Protein AF-A0A451CD93-F1 (afdb_monomer_lite)

Structure (mmCIF, N/CA/C/O backbone):
data_AF-A0A451CD93-F1
#
_entry.id   AF-A0A451CD93-F1
#
loop_
_atom_site.group_PDB
_atom_site.id
_atom_site.type_symbol
_atom_site.label_atom_id
_atom_site.label_alt_id
_atom_site.label_comp_id
_atom_site.label_asym_id
_atom_site.label_entity_id
_atom_site.label_seq_id
_atom_site.pdbx_PDB_ins_code
_atom_site.Cartn_x
_atom_site.Cartn_y
_atom_site.Cartn_z
_atom_site.occupancy
_atom_site.B_iso_or_equiv
_atom_site.auth_seq_id
_atom_site.auth_comp_id
_atom_site.auth_asym_id
_atom_site.auth_atom_id
_atom_site.pdbx_PDB_model_num
ATOM 1 N N . MET A 1 1 ? 19.471 -10.943 -19.283 1.00 76.69 1 MET A N 1
ATOM 2 C CA . MET A 1 1 ? 18.693 -9.759 -18.851 1.00 76.69 1 MET A CA 1
ATOM 3 C C . MET A 1 1 ? 17.287 -9.744 -19.438 1.00 76.69 1 MET A C 1
ATOM 5 O O . MET A 1 1 ? 16.417 -9.116 -18.849 1.00 76.69 1 MET A O 1
ATOM 9 N N . ASP A 1 2 ? 17.032 -10.486 -20.517 1.00 77.56 2 ASP A N 1
ATOM 10 C CA . ASP A 1 2 ? 15.745 -10.490 -21.231 1.00 77.56 2 ASP A CA 1
ATOM 11 C C . ASP A 1 2 ? 14.566 -10.935 -20.361 1.00 77.56 2 ASP A C 1
ATOM 13 O O . ASP A 1 2 ? 13.526 -10.287 -20.365 1.00 77.56 2 ASP A O 1
ATOM 17 N N . PHE A 1 3 ? 14.767 -11.946 -19.506 1.00 80.44 3 PHE A N 1
ATOM 18 C CA . PHE A 1 3 ? 13.768 -12.348 -18.510 1.00 80.44 3 PHE A CA 1
ATOM 19 C C . PHE A 1 3 ? 13.387 -11.193 -17.570 1.00 80.44 3 PHE A C 1
ATOM 21 O O . PHE A 1 3 ? 12.215 -10.936 -17.324 1.00 80.44 3 PHE A O 1
ATOM 28 N N . LEU A 1 4 ? 14.361 -10.444 -17.050 1.00 79.19 4 LEU A N 1
ATOM 29 C CA . LEU A 1 4 ? 14.044 -9.328 -16.159 1.00 79.19 4 LEU A CA 1
ATOM 30 C C . LEU A 1 4 ? 13.269 -8.237 -16.913 1.00 79.19 4 LEU A C 1
ATOM 32 O O . LEU A 1 4 ? 12.307 -7.703 -16.380 1.00 79.19 4 LEU A O 1
ATOM 36 N N . LYS A 1 5 ? 13.635 -7.954 -18.166 1.00 80.12 5 LYS A N 1
ATOM 37 C CA . LYS A 1 5 ? 12.962 -6.967 -19.020 1.00 80.12 5 LYS A CA 1
ATOM 38 C C . LYS A 1 5 ? 11.512 -7.334 -19.339 1.00 80.12 5 LYS A C 1
ATOM 40 O O . LYS A 1 5 ? 10.650 -6.464 -19.303 1.00 80.12 5 LYS A O 1
ATOM 45 N N . GLU A 1 6 ? 11.244 -8.605 -19.615 1.00 83.69 6 GLU A N 1
ATOM 46 C CA . GLU A 1 6 ? 9.910 -9.091 -19.972 1.00 83.69 6 GLU A CA 1
ATOM 47 C C . GLU A 1 6 ? 8.963 -9.161 -18.761 1.00 83.69 6 GLU A C 1
ATOM 49 O O . GLU A 1 6 ? 7.786 -8.819 -18.869 1.00 83.69 6 GLU A O 1
ATOM 54 N N . TYR A 1 7 ? 9.478 -9.542 -17.587 1.00 89.25 7 TYR A N 1
ATOM 55 C CA . TYR A 1 7 ? 8.645 -9.808 -16.410 1.00 89.25 7 TYR A CA 1
ATOM 56 C C . TYR A 1 7 ? 8.605 -8.675 -15.376 1.00 89.25 7 TYR A C 1
ATOM 58 O O . TYR A 1 7 ? 7.716 -8.690 -14.525 1.00 89.25 7 TYR A O 1
ATOM 66 N N . LEU A 1 8 ? 9.514 -7.691 -15.417 1.00 90.69 8 LEU A N 1
ATOM 67 C CA . LEU A 1 8 ? 9.609 -6.652 -14.380 1.00 90.69 8 LEU A CA 1
ATOM 68 C C . LEU A 1 8 ? 8.304 -5.873 -14.200 1.00 90.69 8 LEU A C 1
ATOM 70 O O . LEU A 1 8 ? 7.812 -5.755 -13.079 1.00 90.69 8 LEU A O 1
ATOM 74 N N . ASP A 1 9 ? 7.735 -5.363 -15.292 1.00 89.19 9 ASP A N 1
ATOM 75 C CA . ASP A 1 9 ? 6.499 -4.583 -15.235 1.00 89.19 9 ASP A CA 1
ATOM 76 C C . ASP A 1 9 ? 5.348 -5.421 -14.670 1.00 89.19 9 ASP A C 1
ATOM 78 O O . ASP A 1 9 ? 4.655 -4.996 -13.746 1.00 89.19 9 ASP A O 1
ATOM 82 N N . ILE A 1 10 ? 5.180 -6.641 -15.184 1.00 92.75 10 ILE A N 1
ATOM 83 C CA . ILE A 1 10 ? 4.125 -7.568 -14.759 1.00 92.75 10 ILE A CA 1
ATOM 84 C C . ILE A 1 10 ? 4.273 -7.902 -13.273 1.00 92.75 10 ILE A C 1
ATOM 86 O O . ILE A 1 10 ? 3.283 -7.921 -12.547 1.00 92.75 10 ILE A O 1
ATOM 90 N N . LEU A 1 11 ? 5.499 -8.124 -12.800 1.00 93.75 11 LEU A N 1
ATOM 91 C CA . LEU A 1 11 ? 5.778 -8.445 -11.407 1.00 93.75 11 LEU A CA 1
ATOM 92 C C . LEU A 1 11 ? 5.487 -7.255 -10.488 1.00 93.75 11 LEU A C 1
ATOM 94 O O . LEU A 1 11 ? 4.788 -7.414 -9.490 1.00 93.75 11 LEU A O 1
ATOM 98 N N . VAL A 1 12 ? 5.967 -6.057 -10.832 1.00 95.12 12 VAL A N 1
ATOM 99 C CA . VAL A 1 12 ? 5.748 -4.848 -10.025 1.00 95.12 12 VAL A CA 1
ATOM 100 C C . VAL A 1 12 ? 4.261 -4.506 -9.960 1.00 95.12 12 VAL A C 1
ATOM 102 O O . VAL A 1 12 ? 3.711 -4.360 -8.869 1.00 95.12 12 VAL A O 1
ATOM 105 N N . PHE A 1 13 ? 3.584 -4.419 -11.107 1.00 95.44 13 PHE A N 1
ATOM 106 C CA . PHE A 1 13 ? 2.155 -4.110 -11.146 1.00 95.44 13 PHE A CA 1
ATOM 107 C C . PHE A 1 13 ? 1.294 -5.235 -10.579 1.00 95.44 13 PHE A C 1
ATOM 109 O O . PHE A 1 13 ? 0.278 -4.952 -9.952 1.00 95.44 13 PHE A O 1
ATOM 116 N N . GLY A 1 14 ? 1.699 -6.494 -10.746 1.00 96.50 14 GLY A N 1
ATOM 117 C CA . GLY A 1 14 ? 1.028 -7.645 -10.153 1.00 96.50 14 GLY A CA 1
ATOM 118 C C . GLY A 1 14 ? 1.073 -7.598 -8.628 1.00 96.50 14 GLY A C 1
ATOM 119 O O . GLY A 1 14 ? 0.032 -7.686 -7.980 1.00 96.50 14 GLY A O 1
ATOM 120 N N . ILE A 1 15 ? 2.256 -7.369 -8.049 1.00 96.69 15 ILE A N 1
ATOM 121 C CA . ILE A 1 15 ? 2.422 -7.224 -6.596 1.00 96.69 15 ILE A CA 1
ATOM 122 C C . ILE A 1 15 ? 1.625 -6.020 -6.084 1.00 96.69 15 ILE A C 1
ATOM 124 O O . ILE A 1 15 ? 0.847 -6.162 -5.142 1.00 96.69 15 ILE A O 1
ATOM 128 N N . LEU A 1 16 ? 1.760 -4.851 -6.719 1.00 96.81 16 LEU A N 1
ATOM 129 C CA . LEU A 1 16 ? 1.012 -3.649 -6.333 1.00 96.81 16 LEU A CA 1
ATOM 130 C C . LEU A 1 16 ? -0.505 -3.838 -6.469 1.00 96.81 16 LEU A C 1
ATOM 132 O O . LEU A 1 16 ? -1.259 -3.357 -5.626 1.00 96.81 16 LEU A O 1
ATOM 136 N N . GLY A 1 17 ? -0.955 -4.571 -7.487 1.00 97.31 17 GLY A N 1
ATOM 137 C CA . GLY A 1 17 ? -2.356 -4.924 -7.693 1.00 97.31 17 GLY A CA 1
ATOM 138 C C . GLY A 1 17 ? -2.898 -5.807 -6.572 1.00 97.31 17 GLY A C 1
ATOM 139 O O . GLY A 1 17 ? -3.947 -5.501 -6.006 1.00 97.31 17 GLY A O 1
ATOM 140 N N . VAL A 1 18 ? -2.156 -6.849 -6.183 1.00 97.75 18 VAL A N 1
ATOM 141 C CA . VAL A 1 18 ? -2.513 -7.712 -5.045 1.00 97.75 18 VAL A CA 1
ATOM 142 C C . VAL A 1 18 ? -2.525 -6.917 -3.739 1.00 97.75 18 VAL A C 1
ATOM 144 O O . VAL A 1 18 ? -3.485 -7.015 -2.977 1.00 97.75 18 VAL A O 1
ATOM 147 N N . MET A 1 19 ? -1.512 -6.080 -3.492 1.00 97.19 19 MET A N 1
ATOM 148 C CA . MET A 1 19 ? -1.465 -5.208 -2.312 1.00 97.19 19 MET A CA 1
ATOM 149 C C . MET A 1 19 ? -2.660 -4.251 -2.268 1.00 97.19 19 MET A C 1
ATOM 151 O O . MET A 1 19 ? -3.283 -4.099 -1.222 1.00 97.19 19 MET A O 1
ATOM 155 N N . SER A 1 20 ? -3.014 -3.636 -3.398 1.00 97.25 20 SER A N 1
ATOM 156 C CA . SER A 1 20 ? -4.167 -2.740 -3.505 1.00 97.25 20 SER A CA 1
ATOM 157 C C . SER A 1 20 ? -5.483 -3.471 -3.224 1.00 97.25 20 SER A C 1
ATOM 159 O O . SER A 1 20 ? -6.288 -3.014 -2.414 1.00 97.25 20 SER A O 1
ATOM 161 N N . PHE A 1 21 ? -5.673 -4.651 -3.821 1.00 97.81 21 PHE A N 1
ATOM 162 C CA . PHE A 1 21 ? -6.859 -5.475 -3.602 1.00 97.81 21 PHE A CA 1
ATOM 163 C C . PHE A 1 21 ? -7.010 -5.890 -2.132 1.00 97.81 21 PHE A C 1
ATOM 165 O O . PHE A 1 21 ? -8.070 -5.686 -1.540 1.00 97.81 21 PHE A O 1
ATOM 172 N N . LEU A 1 22 ? -5.940 -6.413 -1.523 1.00 96.94 22 LEU A N 1
ATOM 173 C CA . LEU A 1 22 ? -5.933 -6.801 -0.111 1.00 96.94 22 LEU A CA 1
ATOM 174 C C . LEU A 1 22 ? -6.183 -5.601 0.804 1.00 96.94 22 LEU A C 1
ATOM 176 O O . LEU A 1 22 ? -6.969 -5.701 1.742 1.00 96.94 22 LEU A O 1
ATOM 180 N N . MET A 1 23 ? -5.560 -4.455 0.519 1.00 96.69 23 MET A N 1
ATOM 181 C CA . MET A 1 23 ? -5.775 -3.227 1.281 1.00 96.69 23 MET A CA 1
ATOM 182 C C . MET A 1 23 ? -7.247 -2.819 1.269 1.00 96.69 23 MET A C 1
ATOM 184 O O . MET A 1 23 ? -7.814 -2.604 2.337 1.00 96.69 23 MET A O 1
ATOM 188 N N . ILE A 1 24 ? -7.891 -2.784 0.101 1.00 96.81 24 ILE A N 1
ATOM 189 C CA . ILE A 1 24 ? -9.313 -2.434 -0.004 1.00 96.81 24 ILE A CA 1
ATOM 190 C C . ILE A 1 24 ? -10.176 -3.456 0.744 1.00 96.81 24 ILE A C 1
ATOM 192 O O . ILE A 1 24 ? -11.051 -3.061 1.515 1.00 96.81 24 ILE A O 1
ATOM 196 N N . ALA A 1 25 ? -9.917 -4.754 0.566 1.00 96.94 25 ALA A N 1
ATOM 197 C CA . ALA A 1 25 ? -10.666 -5.815 1.233 1.00 96.94 25 ALA A CA 1
ATOM 198 C C . ALA A 1 25 ? -10.596 -5.691 2.766 1.00 96.94 25 ALA A C 1
ATOM 200 O O . ALA A 1 25 ? -11.635 -5.658 3.428 1.00 96.94 25 ALA A O 1
ATOM 201 N N . TYR A 1 26 ? -9.394 -5.533 3.326 1.00 96.62 26 TYR A N 1
ATOM 202 C CA . TYR A 1 26 ? -9.214 -5.383 4.770 1.00 96.62 26 TYR A CA 1
ATOM 203 C C . TYR A 1 26 ? -9.763 -4.057 5.292 1.00 96.62 26 TYR A C 1
ATOM 205 O O . TYR A 1 26 ? -10.387 -4.031 6.348 1.00 96.62 26 TYR A O 1
ATOM 213 N N . VAL A 1 27 ? -9.605 -2.950 4.562 1.00 96.50 27 VAL A N 1
ATOM 214 C CA . VAL A 1 27 ? -10.210 -1.665 4.950 1.00 96.50 27 VAL A CA 1
ATOM 215 C C . VAL A 1 27 ? -11.733 -1.794 5.035 1.00 96.50 27 VAL A C 1
ATOM 217 O O . VAL A 1 27 ? -12.330 -1.336 6.011 1.00 96.50 27 VAL A O 1
ATOM 220 N N . MET A 1 28 ? -12.361 -2.453 4.059 1.00 95.75 28 MET A N 1
ATOM 221 C CA . MET A 1 28 ? -13.804 -2.693 4.054 1.00 95.75 28 MET A CA 1
ATOM 222 C C . MET A 1 28 ? -14.243 -3.583 5.219 1.00 95.75 28 MET A C 1
ATOM 224 O O . MET A 1 28 ? -15.173 -3.220 5.941 1.00 95.75 28 MET A O 1
ATOM 228 N N . GLU A 1 29 ? -13.549 -4.698 5.455 1.00 95.81 29 GLU A N 1
ATOM 229 C CA . GLU A 1 29 ? -13.795 -5.580 6.601 1.00 95.81 29 GLU A CA 1
ATOM 230 C C . GLU A 1 29 ? -13.735 -4.801 7.925 1.00 95.81 29 GLU A C 1
ATOM 232 O O . GLU A 1 29 ? -14.654 -4.875 8.745 1.00 95.81 29 GLU A O 1
ATOM 237 N N . ARG A 1 30 ? -12.696 -3.974 8.108 1.00 95.06 30 ARG A N 1
ATOM 238 C CA . ARG A 1 30 ? -12.511 -3.169 9.321 1.00 95.06 30 ARG A CA 1
ATOM 239 C C . ARG A 1 30 ? -13.570 -2.097 9.492 1.00 95.06 30 ARG A C 1
ATOM 241 O O . ARG A 1 30 ? -14.039 -1.889 10.611 1.00 95.06 30 ARG A O 1
ATOM 248 N N . MET A 1 31 ? -13.975 -1.428 8.415 1.00 93.62 31 MET A N 1
ATOM 249 C CA . MET A 1 31 ? -15.055 -0.445 8.489 1.00 93.62 31 MET A CA 1
ATOM 250 C C . MET A 1 31 ? -16.372 -1.089 8.930 1.00 93.62 31 MET A C 1
ATOM 252 O O . MET A 1 31 ? -17.043 -0.540 9.803 1.00 93.62 31 MET A O 1
ATOM 256 N N . VAL A 1 32 ? -16.706 -2.271 8.404 1.00 94.00 32 VAL A N 1
ATOM 257 C CA . VAL A 1 32 ? -17.902 -3.017 8.822 1.00 94.00 32 VAL A CA 1
ATOM 258 C C . VAL A 1 32 ? -17.783 -3.478 10.276 1.00 94.00 32 VAL A C 1
ATOM 260 O O . VAL A 1 32 ? -18.725 -3.298 11.047 1.00 94.00 32 VAL A O 1
ATOM 263 N N . PHE A 1 33 ? -16.627 -4.010 10.678 1.00 94.44 33 PHE A N 1
ATOM 264 C CA . PHE A 1 33 ? -16.382 -4.456 12.049 1.00 94.44 33 PHE A CA 1
ATOM 265 C C . PHE A 1 33 ? -16.550 -3.318 13.068 1.00 94.44 33 PHE A C 1
ATOM 267 O O . PHE A 1 33 ? -17.298 -3.463 14.034 1.00 94.44 33 PHE A O 1
ATOM 274 N N . PHE A 1 34 ? -15.947 -2.148 12.828 1.00 92.88 34 PHE A N 1
ATOM 275 C CA . PHE A 1 34 ? -16.075 -0.996 13.730 1.00 92.88 34 PHE A CA 1
ATOM 276 C C . PHE A 1 34 ? -17.505 -0.460 13.845 1.00 92.88 34 PHE A C 1
ATOM 278 O O . PHE A 1 34 ? -17.860 0.101 14.877 1.00 92.88 34 PHE A O 1
ATOM 285 N 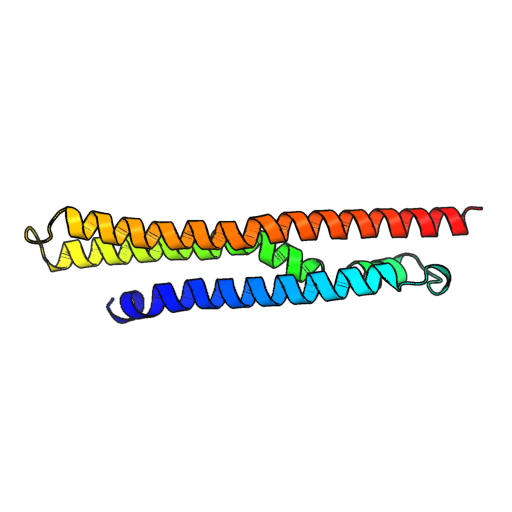N . SER A 1 35 ? -18.336 -0.630 12.816 1.00 91.38 35 SER A N 1
ATOM 286 C CA . SER A 1 35 ? -19.756 -0.265 12.869 1.00 91.38 35 SER A CA 1
ATOM 287 C C . SER A 1 35 ? -20.633 -1.298 13.585 1.00 91.38 35 SER A C 1
ATOM 289 O O . SER A 1 35 ? -21.784 -0.996 13.894 1.00 91.38 35 SER A O 1
ATOM 291 N N . ARG A 1 36 ? -20.129 -2.513 13.826 1.00 91.50 36 ARG A N 1
ATOM 292 C CA . ARG A 1 36 ? -20.882 -3.626 14.431 1.00 91.50 36 ARG A CA 1
ATOM 293 C C . ARG A 1 36 ? -20.391 -4.020 15.823 1.00 91.50 36 ARG A C 1
ATOM 295 O O . ARG A 1 36 ? -21.100 -4.747 16.511 1.00 91.50 36 ARG A O 1
ATOM 302 N N . VAL A 1 37 ? -19.204 -3.571 16.229 1.00 91.81 37 VAL A N 1
ATOM 303 C CA . VAL A 1 37 ? -18.599 -3.940 17.512 1.00 91.81 37 VAL A CA 1
ATOM 304 C C . VAL A 1 37 ? -19.429 -3.415 18.688 1.00 91.81 37 VAL A C 1
ATOM 306 O O . VAL A 1 37 ? -19.774 -2.234 18.746 1.00 91.81 37 VAL A O 1
ATOM 309 N N . ARG A 1 38 ? -19.738 -4.300 19.639 1.00 90.31 38 ARG A N 1
ATOM 310 C CA . ARG A 1 38 ? -20.398 -3.953 20.902 1.00 90.31 38 ARG A CA 1
ATOM 311 C C . ARG A 1 38 ? -19.349 -3.910 22.002 1.00 90.31 38 ARG A C 1
ATOM 313 O O . ARG A 1 38 ? -18.726 -4.919 22.307 1.00 90.31 38 ARG A O 1
ATOM 320 N N . LEU A 1 39 ? -19.122 -2.724 22.561 1.00 88.19 39 LEU A N 1
ATOM 321 C CA . LEU A 1 39 ? -18.077 -2.500 23.567 1.00 88.19 39 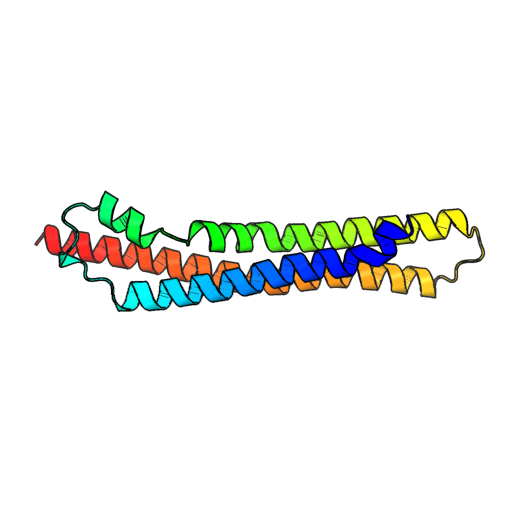LEU A CA 1
ATOM 322 C C . LEU A 1 39 ? -18.374 -3.232 24.886 1.00 88.19 39 LEU A C 1
ATOM 324 O O . LEU A 1 39 ? -17.448 -3.638 25.577 1.00 88.19 39 LEU A O 1
ATOM 328 N N . GLU A 1 40 ? -19.654 -3.435 25.196 1.00 84.19 40 GLU A N 1
ATOM 329 C CA . GLU A 1 40 ? -20.140 -4.097 26.415 1.00 84.19 40 GLU A CA 1
ATOM 330 C C . GLU A 1 40 ? -19.772 -5.587 26.495 1.00 84.19 40 GLU A C 1
ATOM 332 O O . GLU A 1 40 ? -19.721 -6.144 27.586 1.00 84.19 40 GLU A O 1
ATOM 337 N N . GLU A 1 41 ? -19.493 -6.241 25.361 1.00 86.12 41 GLU A N 1
ATOM 338 C CA . GLU A 1 41 ? -19.137 -7.669 25.325 1.00 86.12 41 GLU A CA 1
ATOM 339 C C . GLU A 1 41 ? -17.703 -7.939 25.816 1.00 86.12 41 GLU A C 1
ATOM 341 O O . GLU A 1 41 ? -17.358 -9.078 26.131 1.00 86.12 41 GLU A O 1
ATOM 346 N N . TYR A 1 42 ? -16.859 -6.907 25.897 1.00 88.19 42 TYR A N 1
ATOM 347 C CA . TYR A 1 42 ? -15.451 -7.045 26.261 1.00 88.19 42 TYR A CA 1
ATOM 348 C C . TYR A 1 42 ? -15.236 -6.695 27.734 1.00 88.19 42 TYR A C 1
ATOM 350 O O . TYR A 1 42 ? -15.329 -5.531 28.127 1.00 88.19 42 TYR A O 1
ATOM 358 N N . GLY A 1 43 ? -14.896 -7.705 28.540 1.00 84.44 43 GLY A N 1
ATOM 359 C CA . GLY A 1 43 ? -14.583 -7.535 29.964 1.00 84.44 43 GLY A CA 1
ATOM 360 C C . GLY A 1 43 ? -13.188 -6.964 30.241 1.00 84.44 43 GLY A C 1
ATOM 361 O O . GLY A 1 43 ? -12.963 -6.414 31.313 1.00 84.44 43 GLY A O 1
ATOM 362 N N . ASP A 1 44 ? -12.265 -7.052 29.279 1.00 90.50 44 ASP A N 1
ATOM 363 C CA . ASP A 1 44 ? -10.875 -6.615 29.432 1.00 90.50 44 ASP A CA 1
ATOM 364 C C . ASP A 1 44 ? -10.387 -5.774 28.237 1.00 90.50 44 ASP A C 1
ATOM 366 O O . ASP A 1 44 ? -10.665 -6.080 27.072 1.00 90.50 44 ASP A O 1
ATOM 370 N N . VAL A 1 45 ? -9.598 -4.733 28.521 1.00 89.06 45 VAL A N 1
ATOM 371 C CA . VAL A 1 45 ? -9.111 -3.784 27.509 1.00 89.06 45 VAL A CA 1
ATOM 372 C C . VAL A 1 45 ? -8.130 -4.420 26.527 1.00 89.06 45 VAL A C 1
ATOM 374 O O . VAL A 1 45 ? -8.084 -4.005 25.366 1.00 89.06 45 VAL A O 1
ATOM 377 N N . HIS A 1 46 ? -7.351 -5.422 26.952 1.00 90.56 46 HIS A N 1
ATOM 378 C CA . HIS A 1 46 ? -6.423 -6.105 26.055 1.00 90.56 46 HIS A CA 1
ATOM 379 C C . HIS A 1 46 ? -7.193 -6.940 25.036 1.00 90.56 46 HIS A C 1
ATOM 381 O O . HIS A 1 46 ? -6.884 -6.865 23.848 1.00 90.56 46 HIS A O 1
ATOM 387 N N . THR A 1 47 ? -8.242 -7.650 25.462 1.00 90.88 47 THR A N 1
ATOM 388 C CA . THR A 1 47 ? -9.101 -8.416 24.539 1.00 90.88 47 THR A CA 1
ATOM 389 C C . THR A 1 47 ? -9.796 -7.521 23.511 1.00 90.88 47 THR A C 1
ATOM 391 O O . THR A 1 47 ? -9.779 -7.831 22.317 1.00 90.88 47 THR A O 1
ATOM 394 N N . LEU A 1 48 ? -10.319 -6.364 23.945 1.00 91.81 48 LEU A N 1
ATOM 395 C CA . LEU A 1 48 ? -10.890 -5.361 23.048 1.00 91.81 48 LEU A CA 1
ATOM 396 C C . LEU A 1 48 ? -9.841 -4.890 22.040 1.00 91.81 48 LEU A C 1
ATOM 398 O O . LEU A 1 48 ? -10.090 -4.886 20.837 1.00 91.81 48 LEU A O 1
ATOM 402 N N 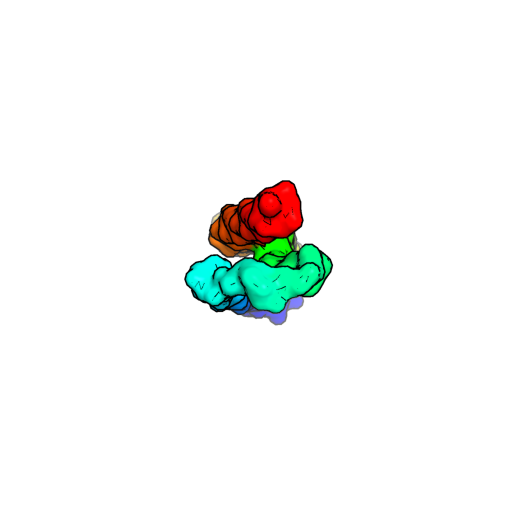. ARG A 1 49 ? -8.650 -4.517 22.515 1.00 91.50 49 ARG A N 1
ATOM 403 C CA . ARG A 1 49 ? -7.605 -3.979 21.646 1.00 91.50 49 ARG A CA 1
ATOM 404 C C . ARG A 1 49 ? -7.123 -4.987 20.610 1.00 91.50 49 ARG A C 1
ATOM 406 O O . ARG A 1 49 ? -6.995 -4.616 19.452 1.00 91.50 49 ARG A O 1
ATOM 413 N N . VAL A 1 50 ? -6.956 -6.256 20.978 1.00 91.69 50 VAL A N 1
ATOM 414 C CA . VAL A 1 50 ? -6.625 -7.325 20.021 1.00 91.69 50 VAL A CA 1
ATOM 415 C C . VAL A 1 50 ? -7.679 -7.412 18.907 1.00 91.69 50 VAL A C 1
ATOM 417 O O . VAL A 1 50 ? -7.331 -7.459 17.728 1.00 91.69 50 VAL A O 1
ATOM 420 N N . ALA A 1 51 ? -8.971 -7.346 19.243 1.00 91.00 51 ALA A N 1
ATOM 421 C CA . ALA A 1 51 ? -10.041 -7.363 18.244 1.00 91.00 51 ALA A CA 1
ATOM 422 C C . ALA A 1 51 ? -10.074 -6.086 17.372 1.00 91.00 51 ALA A C 1
ATOM 424 O O . ALA A 1 51 ? -10.366 -6.133 16.168 1.00 91.00 51 ALA A O 1
ATOM 425 N N . LEU A 1 52 ? -9.758 -4.927 17.961 1.00 91.44 52 LEU A N 1
ATOM 426 C CA . LEU A 1 52 ? -9.698 -3.639 17.268 1.00 91.44 52 LEU A CA 1
ATOM 427 C C . LEU A 1 52 ? -8.444 -3.475 16.378 1.00 91.44 52 LEU A C 1
ATOM 429 O O . LEU A 1 52 ? -8.531 -2.782 15.364 1.00 91.44 52 LEU A O 1
ATOM 433 N N . ASP A 1 53 ? -7.333 -4.134 16.704 1.00 92.19 53 ASP A N 1
ATOM 434 C CA . ASP A 1 53 ? -6.063 -4.056 15.965 1.00 92.19 53 ASP A CA 1
ATOM 435 C C . ASP A 1 53 ? -5.937 -5.131 14.865 1.00 92.19 53 ASP A C 1
ATOM 437 O O . ASP A 1 53 ? -5.074 -5.030 13.989 1.00 92.19 53 ASP A O 1
ATOM 441 N N . ASN A 1 54 ? -6.822 -6.135 14.844 1.00 91.25 54 ASN A N 1
ATOM 442 C CA . ASN A 1 54 ? -6.831 -7.168 13.803 1.00 91.25 54 ASN A CA 1
ATOM 443 C C . ASN A 1 54 ? -6.838 -6.572 12.386 1.00 91.25 54 ASN A C 1
ATOM 445 O O . ASN A 1 54 ? -7.563 -5.621 12.107 1.00 91.25 54 ASN A O 1
ATOM 449 N N . HIS A 1 55 ? -6.032 -7.149 11.490 1.00 91.25 55 HIS A N 1
ATOM 450 C CA . HIS A 1 55 ? -5.813 -6.729 10.095 1.00 91.25 55 HIS A CA 1
ATOM 451 C C . HIS A 1 55 ? -5.265 -5.301 9.879 1.00 91.25 55 HIS A C 1
ATOM 453 O O . HIS A 1 55 ? -4.803 -5.007 8.774 1.00 91.25 55 HIS A O 1
ATOM 459 N N . LEU A 1 56 ? -5.204 -4.432 10.900 1.00 92.75 56 LEU A N 1
ATOM 460 C CA . LEU A 1 56 ? -4.599 -3.098 10.771 1.00 92.75 56 LEU A CA 1
ATOM 461 C C . LEU A 1 56 ? -3.113 -3.205 10.426 1.00 92.75 56 LEU A C 1
ATOM 463 O O . LEU A 1 56 ? -2.633 -2.441 9.592 1.00 92.75 56 LEU A O 1
ATOM 467 N N . THR A 1 57 ? -2.401 -4.184 10.992 1.00 93.75 57 THR A N 1
ATOM 468 C CA . THR A 1 57 ? -0.984 -4.423 10.684 1.00 93.75 57 THR A CA 1
ATOM 469 C C . THR A 1 57 ? -0.758 -4.664 9.195 1.00 93.75 57 THR A C 1
ATOM 471 O O . THR A 1 57 ? 0.181 -4.109 8.642 1.00 93.75 57 THR A O 1
ATOM 474 N N . ILE A 1 58 ? -1.636 -5.415 8.521 1.00 94.56 58 ILE A N 1
ATOM 475 C CA . ILE A 1 58 ? -1.497 -5.699 7.084 1.00 94.56 58 ILE A CA 1
ATOM 476 C C . ILE A 1 58 ? -1.671 -4.417 6.265 1.00 94.56 58 ILE A C 1
ATOM 478 O O . ILE A 1 58 ? -0.863 -4.136 5.381 1.00 94.56 58 ILE A O 1
ATOM 482 N N . ILE A 1 59 ? -2.682 -3.604 6.587 1.00 95.12 59 ILE A N 1
ATOM 483 C CA . ILE A 1 59 ? -2.922 -2.315 5.919 1.00 95.12 59 ILE A CA 1
ATOM 484 C C . ILE A 1 59 ? -1.721 -1.379 6.134 1.00 95.12 59 ILE A C 1
ATOM 486 O O . ILE A 1 59 ? -1.237 -0.770 5.181 1.00 95.12 59 ILE A O 1
ATOM 490 N N . GLY A 1 60 ? -1.194 -1.315 7.361 1.00 96.06 60 GLY A N 1
ATOM 491 C CA . GLY A 1 60 ? -0.001 -0.537 7.699 1.00 96.06 60 GLY A CA 1
ATOM 492 C C . GLY A 1 60 ? 1.256 -1.030 6.976 1.00 96.06 60 GLY A C 1
ATOM 493 O O . GLY A 1 60 ? 2.029 -0.227 6.456 1.00 96.06 60 GLY A O 1
ATOM 494 N N . SER A 1 61 ? 1.441 -2.346 6.859 1.00 96.69 61 SER A N 1
ATOM 495 C CA . SER A 1 61 ? 2.538 -2.934 6.088 1.00 96.69 61 SER A CA 1
ATOM 496 C C . SER A 1 61 ? 2.425 -2.607 4.601 1.00 96.69 61 SER A C 1
ATOM 498 O O . SER A 1 61 ? 3.436 -2.275 3.987 1.00 96.69 61 SER A O 1
ATOM 500 N N . ILE A 1 62 ? 1.225 -2.650 4.018 1.00 97.00 62 ILE A N 1
ATOM 501 C CA . ILE A 1 62 ? 1.004 -2.263 2.617 1.00 97.00 62 ILE A CA 1
ATOM 502 C C . ILE A 1 62 ? 1.324 -0.780 2.414 1.00 97.00 62 ILE A C 1
ATOM 504 O O . ILE A 1 62 ? 2.057 -0.441 1.486 1.00 97.00 62 ILE A O 1
ATOM 508 N N . ALA A 1 63 ? 0.844 0.081 3.313 1.00 96.69 63 ALA A N 1
ATOM 509 C CA . ALA A 1 63 ? 1.117 1.514 3.296 1.00 96.69 63 ALA A CA 1
ATOM 510 C C . ALA A 1 63 ? 2.623 1.824 3.325 1.00 96.69 63 ALA A C 1
ATOM 512 O O . ALA A 1 63 ? 3.096 2.652 2.548 1.00 96.69 63 ALA A O 1
ATOM 513 N N . ALA A 1 64 ? 3.383 1.121 4.170 1.00 97.19 64 ALA A N 1
ATOM 514 C CA . ALA A 1 64 ? 4.823 1.320 4.300 1.00 97.19 64 ALA A CA 1
ATOM 515 C C . ALA A 1 64 ? 5.634 0.728 3.134 1.00 97.19 64 ALA A C 1
ATOM 517 O O . ALA A 1 64 ? 6.640 1.311 2.739 1.00 97.19 64 ALA A O 1
ATOM 518 N N . ASN A 1 65 ? 5.227 -0.421 2.581 1.00 97.62 65 ASN A N 1
ATOM 519 C CA . ASN A 1 65 ? 6.053 -1.170 1.625 1.00 97.62 65 ASN A CA 1
ATOM 520 C C . ASN A 1 65 ? 5.715 -0.918 0.149 1.00 97.62 65 ASN A C 1
ATOM 522 O O . ASN A 1 65 ? 6.591 -1.081 -0.698 1.00 97.62 65 ASN A O 1
ATOM 526 N N . ALA A 1 66 ? 4.494 -0.490 -0.189 1.00 97.12 66 ALA A N 1
ATOM 527 C CA . ALA A 1 66 ? 4.114 -0.209 -1.578 1.00 97.12 66 ALA A CA 1
ATOM 528 C C . ALA A 1 66 ? 5.042 0.800 -2.303 1.00 97.12 66 ALA A C 1
ATOM 530 O O . ALA A 1 66 ? 5.384 0.545 -3.463 1.00 97.12 66 ALA A O 1
ATOM 531 N N . PRO A 1 67 ? 5.540 1.887 -1.666 1.00 97.44 67 PRO A N 1
ATOM 532 C CA . PRO A 1 67 ? 6.503 2.788 -2.304 1.00 97.44 67 PRO A CA 1
ATOM 533 C C . PRO A 1 67 ? 7.818 2.088 -2.649 1.00 97.44 67 PRO A C 1
ATOM 535 O O . PRO A 1 67 ? 8.393 2.337 -3.707 1.00 97.44 67 PRO A O 1
ATOM 538 N N . TYR A 1 68 ? 8.286 1.190 -1.776 1.00 97.50 68 TYR A N 1
ATOM 539 C CA . TYR A 1 68 ? 9.540 0.470 -1.979 1.00 97.50 68 TYR A CA 1
ATOM 540 C C . TYR A 1 68 ? 9.445 -0.528 -3.131 1.00 97.50 68 TYR A C 1
ATOM 542 O O . TYR A 1 68 ? 10.400 -0.654 -3.891 1.00 97.50 68 TYR A O 1
ATOM 550 N N . ILE A 1 69 ? 8.287 -1.164 -3.335 1.00 96.62 69 ILE A N 1
ATOM 551 C CA . ILE A 1 69 ? 8.051 -2.007 -4.518 1.00 96.62 69 ILE A CA 1
ATOM 552 C C . ILE A 1 69 ? 8.148 -1.180 -5.812 1.00 96.62 69 ILE A C 1
ATOM 554 O O . ILE A 1 69 ? 8.817 -1.594 -6.759 1.00 96.62 69 ILE A O 1
ATOM 558 N N . GLY A 1 70 ? 7.551 0.016 -5.844 1.00 95.25 70 GLY A N 1
ATOM 559 C CA . GLY A 1 70 ? 7.658 0.924 -6.994 1.00 95.25 70 GLY A CA 1
ATOM 560 C C . GLY A 1 70 ? 9.086 1.430 -7.242 1.00 95.25 70 GLY A C 1
ATOM 561 O O . GLY A 1 70 ? 9.548 1.463 -8.388 1.00 95.25 70 GLY A O 1
ATOM 562 N N . LEU A 1 71 ? 9.813 1.752 -6.166 1.00 96.38 71 LEU A N 1
ATOM 563 C CA . LEU A 1 71 ? 11.221 2.149 -6.222 1.00 96.38 71 LEU A CA 1
ATOM 564 C C . LEU A 1 71 ? 12.097 1.023 -6.783 1.00 96.38 71 LEU A C 1
ATOM 566 O O . LEU A 1 71 ? 12.901 1.272 -7.678 1.00 96.38 71 LEU A O 1
ATOM 570 N N . LEU A 1 72 ? 11.913 -0.216 -6.312 1.00 95.12 72 LEU A N 1
ATOM 571 C CA . LEU A 1 72 ? 12.614 -1.386 -6.848 1.00 95.12 72 LEU A CA 1
ATOM 572 C C . LEU A 1 72 ? 12.342 -1.564 -8.345 1.00 95.12 72 LEU A C 1
ATOM 574 O O . LEU A 1 72 ? 13.278 -1.797 -9.107 1.00 95.12 72 LEU A O 1
ATOM 578 N N . GLY A 1 73 ? 11.093 -1.372 -8.782 1.00 93.94 73 GLY A N 1
ATOM 579 C CA . GLY A 1 73 ? 10.741 -1.367 -10.203 1.00 93.94 73 GLY A CA 1
ATOM 580 C C . GLY A 1 73 ? 11.538 -0.340 -11.008 1.00 93.94 73 GLY A C 1
ATOM 581 O O . GLY A 1 73 ? 12.056 -0.647 -12.079 1.00 93.94 73 GLY A O 1
ATOM 582 N N . THR A 1 74 ? 11.720 0.860 -10.456 1.00 95.19 74 THR A N 1
ATOM 583 C CA . THR A 1 74 ? 12.526 1.905 -11.104 1.00 95.19 74 THR A CA 1
ATOM 584 C C . THR A 1 74 ? 14.004 1.529 -11.160 1.00 95.19 74 THR A C 1
ATOM 586 O O . THR A 1 74 ? 14.634 1.672 -12.204 1.00 95.19 74 THR A O 1
ATOM 589 N N . VAL A 1 75 ? 14.557 1.002 -10.064 1.00 95.12 75 VAL A N 1
ATOM 590 C CA . VAL A 1 75 ? 15.959 0.566 -10.000 1.00 95.12 75 VAL A CA 1
ATOM 591 C C . VAL A 1 75 ? 16.238 -0.508 -11.052 1.00 95.12 75 VAL A C 1
ATOM 593 O O . VAL A 1 75 ? 17.173 -0.360 -11.837 1.00 95.12 75 VAL A O 1
ATOM 596 N N . PHE A 1 76 ? 15.405 -1.547 -11.136 1.00 93.44 76 PHE A N 1
ATOM 597 C CA . PHE A 1 76 ? 15.574 -2.592 -12.147 1.00 93.44 76 PHE A CA 1
ATOM 598 C C . PHE A 1 76 ? 15.353 -2.077 -13.575 1.00 93.44 76 PHE A C 1
ATOM 600 O O . PHE A 1 76 ? 16.112 -2.451 -14.465 1.00 93.44 76 PHE A O 1
ATOM 607 N N . GLY A 1 77 ? 14.387 -1.182 -13.805 1.00 91.88 77 GLY A N 1
ATOM 608 C CA . GLY A 1 77 ? 14.150 -0.591 -15.127 1.00 91.88 77 GLY A CA 1
ATOM 609 C C . GLY A 1 77 ? 15.337 0.239 -15.629 1.00 91.88 77 GLY A C 1
ATOM 610 O O . GLY A 1 77 ? 15.742 0.130 -16.790 1.00 91.88 77 GLY A O 1
ATOM 611 N N . ILE A 1 78 ? 15.958 1.013 -14.735 1.00 92.94 78 ILE A N 1
ATOM 612 C CA . ILE A 1 78 ? 17.191 1.751 -15.028 1.00 92.94 78 ILE A CA 1
ATOM 613 C C . ILE A 1 78 ? 18.338 0.775 -15.324 1.00 92.94 78 ILE A C 1
ATOM 615 O O . ILE A 1 78 ? 19.040 0.952 -16.318 1.00 92.94 78 ILE A O 1
ATOM 619 N N . LEU A 1 79 ? 18.505 -0.282 -14.519 1.00 91.88 79 LEU A N 1
ATOM 620 C CA . LEU A 1 79 ? 19.543 -1.298 -14.735 1.00 91.88 79 LEU A CA 1
ATOM 621 C C . LEU A 1 79 ? 19.417 -1.993 -16.097 1.00 91.88 79 LEU A C 1
ATOM 623 O O . LEU A 1 79 ? 20.426 -2.184 -16.772 1.00 91.88 79 LEU A O 1
ATOM 627 N N . ILE A 1 80 ? 18.196 -2.332 -16.521 1.00 89.69 80 ILE A N 1
ATOM 628 C CA . ILE A 1 80 ? 17.937 -2.901 -17.852 1.00 89.69 80 ILE A CA 1
ATOM 629 C C . ILE A 1 80 ? 18.326 -1.900 -18.943 1.00 89.69 80 ILE A C 1
ATOM 631 O O . ILE A 1 80 ? 19.040 -2.260 -19.873 1.00 89.69 80 ILE A O 1
ATOM 635 N N . THR A 1 81 ? 17.927 -0.633 -18.802 1.00 88.56 81 THR A N 1
ATOM 636 C CA . THR A 1 81 ? 18.236 0.413 -19.793 1.00 88.56 81 THR A CA 1
ATOM 637 C C . THR A 1 81 ? 19.749 0.600 -19.968 1.00 88.56 81 THR A C 1
ATOM 639 O O . THR A 1 81 ? 20.240 0.695 -21.091 1.00 88.56 81 THR A O 1
ATOM 642 N N . PHE A 1 82 ? 20.512 0.610 -18.869 1.00 88.38 82 PHE A N 1
ATOM 643 C CA . PHE A 1 82 ? 21.975 0.702 -18.927 1.00 88.38 82 PHE A CA 1
ATOM 644 C C . PHE A 1 82 ? 22.638 -0.558 -19.493 1.00 88.38 82 PHE A C 1
ATOM 646 O O . PHE A 1 82 ? 23.663 -0.451 -20.165 1.00 88.38 82 PHE A O 1
ATOM 653 N N . HIS A 1 83 ? 22.076 -1.740 -19.235 1.00 87.50 83 HIS A N 1
ATOM 654 C CA . HIS A 1 83 ? 22.567 -2.984 -19.822 1.00 87.50 83 HIS A CA 1
ATOM 655 C C . HIS A 1 83 ? 22.348 -3.024 -21.341 1.00 87.50 83 HIS A C 1
ATOM 657 O O . HIS A 1 83 ? 23.245 -3.422 -22.078 1.00 87.50 83 HIS A O 1
ATOM 663 N N . ASP A 1 84 ? 21.188 -2.588 -21.827 1.00 85.00 84 ASP A N 1
ATOM 664 C CA . ASP A 1 84 ? 20.913 -2.541 -23.267 1.00 85.00 84 ASP A CA 1
ATOM 665 C C . ASP A 1 84 ? 21.856 -1.549 -23.970 1.00 85.00 84 ASP A C 1
ATOM 667 O O . ASP A 1 84 ? 22.412 -1.845 -25.027 1.00 85.00 84 ASP A O 1
ATOM 671 N N . LEU A 1 85 ? 22.144 -0.414 -23.320 1.00 84.69 85 LEU A N 1
ATOM 672 C CA . LEU A 1 85 ? 23.131 0.554 -23.801 1.00 84.69 85 LEU A CA 1
ATOM 673 C C . LEU A 1 85 ? 24.553 -0.030 -23.890 1.00 84.69 85 LEU A C 1
ATOM 675 O O . LEU A 1 85 ? 25.294 0.308 -24.812 1.00 84.69 85 LEU A O 1
ATOM 679 N N . SER A 1 86 ? 24.958 -0.896 -22.954 1.00 84.69 86 SER A N 1
ATOM 680 C CA . SER A 1 86 ? 26.299 -1.496 -22.982 1.00 84.69 86 SER A CA 1
ATOM 681 C C . SER A 1 86 ? 26.456 -2.575 -24.058 1.00 84.69 86 SER A C 1
ATOM 683 O O . SER A 1 86 ? 27.565 -2.767 -24.554 1.00 84.69 86 SER A O 1
ATOM 685 N N . GLN A 1 87 ? 25.366 -3.247 -24.438 1.00 83.25 87 GLN A N 1
ATOM 686 C CA . GLN A 1 87 ? 25.350 -4.285 -25.475 1.00 83.25 87 GLN A CA 1
ATOM 687 C C . GLN A 1 87 ? 25.338 -3.696 -26.895 1.00 83.25 87 GLN A C 1
ATOM 689 O O . GLN A 1 87 ? 25.999 -4.227 -27.785 1.00 83.25 87 GLN A O 1
ATOM 694 N N . GLU A 1 88 ? 24.609 -2.596 -27.118 1.00 75.19 88 GLU A N 1
ATOM 695 C CA . GLU A 1 88 ? 24.429 -2.003 -28.455 1.00 75.19 88 GLU A CA 1
ATOM 696 C C . GLU A 1 88 ? 25.494 -0.953 -28.837 1.00 75.19 88 GLU A C 1
ATOM 698 O O . GLU A 1 88 ? 25.586 -0.542 -29.997 1.00 75.19 88 GLU A O 1
ATOM 703 N N . GLY A 1 89 ? 26.340 -0.519 -27.897 1.00 68.06 89 GLY A N 1
ATOM 704 C CA . GLY A 1 89 ? 27.392 0.468 -28.161 1.00 68.06 89 GLY A CA 1
ATOM 705 C C . GLY A 1 89 ? 26.841 1.848 -28.561 1.00 68.06 89 GLY A C 1
ATOM 706 O O . GLY A 1 89 ? 25.853 2.323 -28.008 1.00 68.06 89 GLY A O 1
ATOM 707 N N . SER A 1 90 ? 27.479 2.530 -29.522 1.00 61.56 90 SER A N 1
ATOM 708 C CA . SER A 1 90 ? 27.120 3.896 -29.963 1.00 61.56 90 SER A CA 1
ATOM 709 C C . SER A 1 90 ? 25.849 3.995 -30.828 1.00 61.56 90 SER A C 1
ATOM 711 O O . SER A 1 90 ? 25.539 5.080 -31.322 1.00 61.56 90 SER A O 1
ATOM 713 N N . GLY A 1 91 ? 25.128 2.888 -31.042 1.00 63.12 91 GLY A N 1
ATOM 714 C CA . GLY A 1 91 ? 23.969 2.816 -31.940 1.00 63.12 91 GLY A CA 1
ATOM 715 C C . GLY A 1 91 ? 22.615 3.152 -31.306 1.00 63.12 91 GLY A C 1
ATOM 716 O O . GLY A 1 91 ? 21.665 3.449 -32.034 1.00 63.12 91 GLY A O 1
ATOM 717 N N . LEU A 1 92 ? 22.502 3.139 -29.974 1.00 69.75 92 LEU A N 1
ATOM 718 C CA . LEU A 1 92 ? 21.222 3.361 -29.301 1.00 69.75 92 LEU A CA 1
ATOM 719 C C . LEU A 1 92 ? 20.847 4.852 -29.328 1.00 69.75 92 LEU A C 1
ATOM 721 O O . LEU A 1 92 ? 21.545 5.704 -28.774 1.00 69.75 92 LEU A O 1
ATOM 725 N N . SER A 1 93 ? 19.720 5.188 -29.963 1.00 79.88 93 SER A N 1
ATOM 726 C CA . SER A 1 93 ? 19.252 6.577 -30.001 1.00 79.88 93 SER A CA 1
ATOM 727 C C . SER A 1 93 ? 18.895 7.081 -28.596 1.00 79.88 93 SER A C 1
ATOM 729 O O . SER A 1 93 ? 18.280 6.367 -27.799 1.00 79.88 93 SER A O 1
ATOM 731 N N . ALA A 1 94 ? 19.206 8.348 -28.303 1.00 83.44 94 ALA A N 1
ATOM 732 C CA . ALA A 1 94 ? 18.869 8.978 -27.022 1.00 83.44 94 ALA A CA 1
ATOM 733 C C . ALA A 1 94 ? 17.368 8.874 -26.681 1.00 83.44 94 ALA A C 1
ATOM 735 O O . ALA A 1 94 ? 16.998 8.779 -25.512 1.00 83.44 94 ALA A O 1
ATOM 736 N N . SER A 1 95 ? 16.502 8.829 -27.700 1.00 85.31 95 SER A N 1
ATOM 737 C CA . SER A 1 95 ? 15.057 8.652 -27.538 1.00 85.31 95 SER A CA 1
ATOM 738 C C . SER A 1 95 ? 14.687 7.307 -26.901 1.00 85.31 95 SER A C 1
ATOM 740 O O . SER A 1 95 ? 13.812 7.274 -26.037 1.00 85.31 95 SER A O 1
ATOM 742 N N . VAL A 1 96 ? 15.370 6.215 -27.262 1.00 83.69 96 VAL A N 1
ATOM 743 C CA . VAL A 1 96 ? 15.103 4.878 -26.700 1.00 83.69 96 VAL A CA 1
ATOM 744 C C . VAL A 1 96 ? 15.501 4.821 -25.225 1.00 83.69 96 VAL A C 1
ATOM 746 O O . VAL A 1 96 ? 14.753 4.291 -24.405 1.00 83.69 96 VAL A O 1
ATOM 749 N N . ILE A 1 97 ? 16.624 5.449 -24.863 1.00 85.69 97 ILE A N 1
ATOM 750 C CA . ILE A 1 97 ? 17.069 5.567 -23.466 1.00 85.69 97 ILE A CA 1
ATOM 751 C C . ILE A 1 97 ? 16.032 6.336 -22.643 1.00 85.69 97 ILE A C 1
ATOM 753 O O . ILE A 1 97 ? 15.607 5.874 -21.585 1.00 85.69 97 ILE A O 1
ATOM 757 N N . MET A 1 98 ? 15.592 7.497 -23.139 1.00 88.44 98 MET A N 1
ATOM 758 C CA . MET A 1 98 ? 14.577 8.310 -22.461 1.00 88.44 98 MET A CA 1
ATOM 759 C C . MET A 1 98 ? 13.273 7.535 -22.256 1.00 88.44 98 MET A C 1
ATOM 761 O O . MET A 1 98 ? 12.667 7.635 -21.190 1.00 88.44 98 MET A O 1
ATOM 765 N N . LEU A 1 99 ? 12.865 6.729 -23.241 1.00 87.31 99 LEU A N 1
ATOM 766 C CA . LEU A 1 99 ? 11.683 5.882 -23.123 1.00 87.31 99 LEU A CA 1
ATOM 767 C C . LEU A 1 99 ? 11.854 4.801 -22.042 1.00 87.31 99 LEU A C 1
ATOM 769 O O . LEU A 1 99 ? 10.951 4.619 -21.226 1.00 87.31 99 LEU A O 1
ATOM 773 N N . GLY A 1 100 ? 13.008 4.127 -21.983 1.00 85.88 100 GLY A N 1
ATOM 774 C CA . GLY A 1 100 ? 13.311 3.130 -20.946 1.00 85.88 100 GLY A CA 1
ATOM 775 C C . GLY A 1 100 ? 13.277 3.717 -19.531 1.00 85.88 100 GLY A C 1
ATOM 776 O O . GLY A 1 100 ? 12.654 3.157 -18.626 1.00 85.88 100 GLY A O 1
ATOM 777 N N . LEU A 1 101 ? 13.845 4.911 -19.354 1.00 89.50 101 LEU A N 1
ATOM 778 C CA . LEU A 1 101 ? 13.813 5.630 -18.078 1.00 89.50 101 LEU A CA 1
ATOM 779 C C . LEU A 1 101 ? 12.397 6.087 -17.697 1.00 89.50 101 LEU A C 1
ATOM 781 O O . LEU A 1 101 ? 11.999 5.959 -16.539 1.00 89.50 101 LEU A O 1
ATOM 785 N N . ALA A 1 102 ? 11.604 6.572 -18.656 1.00 90.38 102 ALA A N 1
ATOM 786 C CA . ALA A 1 102 ? 10.207 6.929 -18.412 1.00 90.38 102 ALA A CA 1
ATOM 787 C C . ALA A 1 102 ? 9.380 5.711 -17.962 1.00 90.38 102 ALA A C 1
ATOM 789 O O . ALA A 1 102 ? 8.578 5.807 -17.029 1.00 90.38 102 ALA A O 1
ATOM 790 N N . MET A 1 103 ? 9.624 4.545 -18.569 1.00 86.62 103 MET A N 1
ATOM 791 C CA . MET A 1 103 ? 8.999 3.284 -18.168 1.00 86.62 103 MET A CA 1
ATOM 792 C C . MET A 1 103 ? 9.431 2.840 -16.772 1.00 86.62 103 MET A C 1
ATOM 794 O O . MET A 1 103 ? 8.615 2.289 -16.047 1.00 86.62 103 MET A O 1
ATOM 798 N N . ALA A 1 104 ? 10.659 3.127 -16.346 1.00 90.75 104 ALA A N 1
ATOM 799 C CA . ALA A 1 104 ? 11.082 2.879 -14.972 1.00 90.75 104 ALA A CA 1
ATOM 800 C C . ALA A 1 104 ? 10.312 3.775 -13.977 1.00 90.75 104 ALA A C 1
ATOM 802 O O . ALA A 1 104 ? 9.786 3.288 -12.978 1.00 90.75 104 ALA A O 1
ATOM 803 N N . LEU A 1 105 ? 10.156 5.071 -14.277 1.00 94.31 105 LEU A N 1
ATOM 804 C CA . LEU A 1 105 ? 9.478 6.038 -13.397 1.00 94.31 105 LEU A CA 1
ATOM 805 C C . LEU A 1 105 ? 7.995 5.724 -13.156 1.00 94.31 105 LEU A C 1
ATOM 807 O O . LEU A 1 105 ? 7.474 6.001 -12.070 1.00 94.31 105 LEU A O 1
ATOM 811 N N . LYS A 1 106 ? 7.311 5.105 -14.126 1.00 93.94 106 LYS A N 1
ATOM 812 C CA . LYS A 1 106 ? 5.903 4.705 -13.966 1.00 93.94 106 LYS A CA 1
ATOM 813 C C . LYS A 1 106 ? 5.703 3.747 -12.777 1.00 93.94 106 LYS A C 1
ATOM 815 O O . LYS A 1 106 ? 4.666 3.806 -12.120 1.00 93.94 106 LYS A O 1
ATOM 820 N N . ALA A 1 107 ? 6.690 2.894 -12.478 1.00 93.75 107 ALA A N 1
ATOM 821 C CA . ALA A 1 107 ? 6.625 1.917 -11.393 1.00 93.75 107 ALA A CA 1
ATOM 822 C C . ALA A 1 107 ? 6.576 2.610 -10.026 1.00 93.75 107 ALA A C 1
ATOM 824 O O . ALA A 1 107 ? 5.763 2.255 -9.172 1.00 93.75 107 ALA A O 1
ATOM 825 N N . THR A 1 108 ? 7.386 3.658 -9.843 1.00 96.12 108 THR A N 1
ATOM 826 C CA . THR A 1 108 ? 7.349 4.482 -8.626 1.00 96.12 108 THR A CA 1
ATOM 827 C C . THR A 1 108 ? 6.007 5.189 -8.484 1.00 96.12 108 THR A C 1
ATOM 829 O O . THR A 1 108 ? 5.408 5.153 -7.409 1.00 96.12 108 THR A O 1
ATOM 832 N N . ALA A 1 109 ? 5.501 5.785 -9.568 1.00 96.56 109 ALA A N 1
ATOM 833 C CA . ALA A 1 109 ? 4.200 6.446 -9.548 1.00 96.56 109 ALA A CA 1
ATOM 834 C C . ALA A 1 109 ? 3.082 5.478 -9.120 1.00 96.56 109 ALA A C 1
ATOM 836 O O . ALA A 1 109 ? 2.273 5.814 -8.257 1.00 96.56 109 ALA A O 1
ATOM 837 N N . ALA A 1 110 ? 3.084 4.250 -9.642 1.00 96.19 110 ALA A N 1
ATOM 838 C CA . ALA A 1 110 ? 2.125 3.220 -9.254 1.00 96.19 110 ALA A CA 1
ATOM 839 C C . ALA A 1 110 ? 2.241 2.819 -7.774 1.00 96.19 110 ALA A C 1
ATOM 841 O O . ALA A 1 110 ? 1.225 2.700 -7.089 1.00 96.19 110 ALA A O 1
ATOM 842 N N . GLY A 1 111 ? 3.465 2.669 -7.256 1.00 96.44 111 GLY A N 1
ATOM 843 C CA . GLY A 1 111 ? 3.696 2.382 -5.837 1.00 96.44 111 GLY A CA 1
ATOM 844 C C . GLY A 1 111 ? 3.122 3.466 -4.922 1.00 96.44 111 GLY A C 1
ATOM 845 O O . GLY A 1 111 ? 2.461 3.158 -3.930 1.00 96.44 111 GLY A O 1
ATOM 846 N N . LEU A 1 112 ? 3.295 4.739 -5.292 1.00 97.62 112 LEU A N 1
ATOM 847 C CA . LEU A 1 112 ? 2.738 5.876 -4.552 1.00 97.62 112 LEU A CA 1
ATOM 848 C C . LEU A 1 112 ? 1.207 5.923 -4.606 1.00 97.62 112 LEU A C 1
ATOM 850 O O . LEU A 1 112 ? 0.574 6.192 -3.584 1.00 97.62 112 LEU A O 1
ATOM 854 N N . VAL A 1 113 ? 0.609 5.614 -5.761 1.00 97.50 113 VAL A N 1
ATOM 855 C CA . VAL A 1 113 ? -0.854 5.546 -5.922 1.00 97.50 113 VAL A CA 1
ATOM 856 C C . VAL A 1 113 ? -1.479 4.508 -4.986 1.00 97.50 113 VAL A C 1
ATOM 858 O O . VAL A 1 113 ? -2.585 4.729 -4.503 1.00 97.50 113 VAL A O 1
ATOM 861 N N . VAL A 1 114 ? -0.779 3.414 -4.675 1.00 97.38 114 VAL A N 1
ATOM 862 C CA . VAL A 1 114 ? -1.245 2.412 -3.699 1.00 97.38 114 VAL A CA 1
ATOM 863 C C . VAL A 1 114 ? -0.949 2.844 -2.258 1.00 97.38 114 VAL A C 1
ATOM 865 O O . VAL A 1 114 ? -1.797 2.704 -1.375 1.00 97.38 114 VAL A O 1
ATOM 868 N N . ALA A 1 115 ? 0.239 3.395 -2.005 1.00 97.44 115 ALA A N 1
ATOM 869 C CA . ALA A 1 115 ? 0.703 3.723 -0.659 1.00 97.44 115 ALA A CA 1
ATOM 870 C C . ALA A 1 115 ? -0.059 4.878 0.003 1.00 97.44 115 ALA A C 1
ATOM 872 O O . ALA A 1 115 ? -0.352 4.822 1.200 1.00 97.44 115 ALA A O 1
ATOM 873 N N . VAL A 1 116 ? -0.380 5.932 -0.754 1.00 97.50 116 VAL A N 1
ATOM 874 C CA . VAL A 1 116 ? -1.031 7.133 -0.208 1.00 97.50 116 VAL A CA 1
ATOM 875 C C . VAL A 1 116 ? -2.430 6.816 0.344 1.00 97.50 116 VAL A C 1
ATOM 877 O O . VAL A 1 116 ? -2.668 7.100 1.522 1.00 97.50 116 VAL A O 1
ATOM 880 N N . PRO A 1 117 ? -3.344 6.170 -0.410 1.00 96.94 117 PRO A N 1
ATOM 881 C CA . PRO A 1 117 ? -4.643 5.761 0.122 1.00 96.94 117 PRO A CA 1
ATOM 882 C C . PRO A 1 117 ? -4.521 4.777 1.288 1.00 96.94 117 PRO A C 1
ATOM 884 O O . PRO A 1 117 ? -5.233 4.924 2.281 1.00 96.94 117 PRO A O 1
ATOM 887 N N . ALA A 1 118 ? -3.591 3.818 1.208 1.00 97.06 118 ALA A N 1
ATOM 888 C CA . ALA A 1 118 ? -3.360 2.848 2.275 1.00 97.06 118 ALA A CA 1
ATOM 889 C C . ALA A 1 118 ? -2.939 3.531 3.589 1.00 97.06 118 ALA A C 1
ATOM 891 O O . ALA A 1 118 ? -3.449 3.191 4.655 1.00 97.06 118 ALA A O 1
ATOM 892 N N . THR A 1 119 ? -2.066 4.540 3.511 1.00 97.94 119 THR A N 1
ATOM 893 C CA . THR A 1 119 ? -1.595 5.312 4.674 1.00 97.94 119 THR A CA 1
ATOM 894 C C . THR A 1 119 ? -2.732 6.115 5.305 1.00 97.94 119 THR A C 1
ATOM 896 O O . THR A 1 119 ? -2.899 6.110 6.526 1.00 97.94 119 THR A O 1
ATOM 899 N N . LEU A 1 120 ? -3.550 6.780 4.482 1.00 97.56 120 LEU A N 1
ATOM 900 C CA . LEU A 1 120 ? -4.716 7.533 4.952 1.00 97.56 120 LEU A CA 1
ATOM 901 C C . LEU A 1 120 ? -5.734 6.618 5.642 1.00 97.56 120 LEU A C 1
ATOM 903 O O . LEU A 1 120 ? -6.212 6.939 6.733 1.00 97.56 120 LEU A O 1
ATOM 907 N N . ALA A 1 121 ? -6.030 5.465 5.041 1.00 96.31 121 ALA A N 1
ATOM 908 C CA . ALA A 1 121 ? -6.943 4.485 5.611 1.00 96.31 121 ALA A CA 1
ATOM 909 C C . ALA A 1 121 ? -6.405 3.910 6.929 1.00 96.31 121 ALA A C 1
ATOM 911 O O . ALA A 1 121 ? -7.126 3.906 7.926 1.00 96.31 121 ALA A O 1
ATOM 912 N N . TYR A 1 122 ? -5.136 3.493 6.969 1.00 97.31 122 TYR A N 1
ATOM 913 C CA . TYR A 1 122 ? -4.495 2.966 8.176 1.00 97.31 122 TYR A CA 1
ATOM 914 C C . TYR A 1 122 ? -4.562 3.960 9.340 1.00 97.31 122 TYR A C 1
ATOM 916 O O . TYR A 1 122 ? -5.056 3.615 10.413 1.00 97.31 122 TYR A O 1
ATOM 924 N N . ASN A 1 123 ? -4.163 5.215 9.113 1.00 96.88 123 ASN A N 1
ATOM 925 C CA . ASN A 1 123 ? -4.190 6.254 10.145 1.00 96.88 123 ASN A CA 1
ATOM 926 C C . ASN A 1 123 ? -5.620 6.552 10.625 1.00 96.88 123 ASN A C 1
ATOM 928 O O . ASN A 1 123 ? -5.856 6.727 11.822 1.00 96.88 123 ASN A O 1
ATOM 932 N N . GLY A 1 124 ? -6.592 6.575 9.708 1.00 96.31 124 GLY A N 1
ATOM 933 C CA . GLY A 1 124 ? -8.002 6.764 10.047 1.00 96.31 124 GLY A CA 1
ATOM 934 C C . GLY A 1 124 ? -8.574 5.618 10.887 1.00 96.31 124 GLY A C 1
ATOM 935 O O . GLY A 1 124 ? -9.279 5.862 11.868 1.00 96.31 124 GLY A O 1
ATOM 936 N N . LEU A 1 125 ? -8.254 4.369 10.538 1.00 95.44 125 LEU A N 1
ATOM 937 C CA . LEU A 1 125 ? -8.676 3.183 11.287 1.00 95.44 125 LEU A CA 1
ATOM 938 C C . LEU A 1 125 ? -8.002 3.129 12.662 1.00 95.44 125 LEU A C 1
ATOM 940 O O . LEU A 1 125 ? -8.691 2.899 13.652 1.00 95.44 125 LEU A O 1
ATOM 944 N N . LEU A 1 126 ? -6.703 3.428 12.746 1.00 96.00 126 LEU A N 1
ATOM 945 C CA . LEU A 1 126 ? -5.966 3.494 14.009 1.00 96.00 126 LEU A CA 1
ATOM 946 C C . LEU A 1 126 ? -6.577 4.538 14.953 1.00 96.00 126 LEU A C 1
ATOM 948 O O . LEU A 1 126 ? -6.866 4.249 16.112 1.00 96.00 126 LEU A O 1
ATOM 952 N N . ARG A 1 127 ? -6.913 5.725 14.429 1.00 96.00 127 ARG A N 1
ATOM 953 C CA . ARG A 1 127 ? -7.608 6.749 15.215 1.00 96.00 127 ARG A CA 1
ATOM 954 C C . ARG A 1 127 ? -8.963 6.260 15.732 1.00 96.00 127 ARG A C 1
ATOM 956 O O . ARG A 1 127 ? -9.331 6.595 16.859 1.00 96.00 127 ARG A O 1
ATOM 963 N N . LYS A 1 128 ? -9.717 5.490 14.936 1.00 94.38 128 LYS A N 1
ATOM 964 C CA . LYS A 1 128 ? -10.989 4.889 15.378 1.00 94.38 128 LYS A CA 1
ATOM 965 C C . LYS A 1 128 ? -10.780 3.896 16.519 1.00 94.38 128 LYS A C 1
ATOM 967 O O . LYS A 1 128 ? -11.576 3.924 17.455 1.00 94.38 128 LYS A O 1
ATOM 972 N N . VAL A 1 129 ? -9.720 3.086 16.479 1.00 95.31 129 VAL A N 1
ATOM 973 C CA . VAL A 1 129 ? -9.359 2.189 17.589 1.00 95.31 129 VAL A CA 1
ATOM 974 C C . VAL A 1 129 ? -9.181 2.981 18.879 1.00 95.31 129 VAL A C 1
ATOM 976 O O . VAL A 1 129 ? -9.848 2.685 19.869 1.00 95.31 129 VAL A O 1
ATOM 979 N N . ASP A 1 130 ? -8.376 4.045 18.854 1.00 95.25 130 ASP A N 1
ATOM 980 C CA . ASP A 1 130 ? -8.124 4.864 20.044 1.00 95.25 130 ASP A CA 1
ATOM 981 C C . ASP A 1 130 ? -9.408 5.487 20.610 1.00 95.25 130 ASP A C 1
ATOM 983 O O . ASP A 1 130 ? -9.606 5.520 21.826 1.00 95.25 130 ASP A O 1
ATOM 987 N N . VAL A 1 131 ? -10.313 5.963 19.741 1.00 94.50 131 VAL A N 1
ATOM 988 C CA . VAL A 1 131 ? -11.619 6.500 20.166 1.00 94.50 131 VAL A CA 1
ATOM 989 C C . VAL A 1 131 ? -12.470 5.422 20.836 1.00 94.50 131 VAL A C 1
ATOM 991 O O . VAL A 1 131 ? -13.086 5.693 21.866 1.00 94.50 131 VAL A O 1
ATO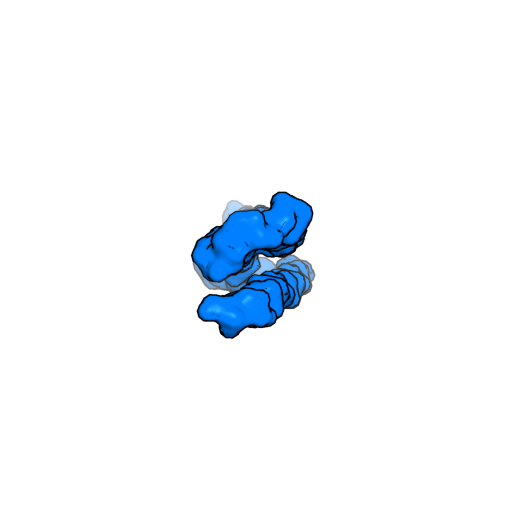M 994 N N . LEU A 1 132 ? -12.530 4.215 20.270 1.00 93.75 132 LEU A N 1
ATOM 995 C CA . LEU A 1 132 ? -13.332 3.116 20.815 1.00 93.75 132 LEU A CA 1
ATOM 996 C C . LEU A 1 132 ? -12.791 2.633 22.165 1.00 93.75 132 LEU A C 1
ATOM 998 O O . LEU A 1 132 ? -13.570 2.461 23.101 1.00 93.75 132 LEU A O 1
ATOM 1002 N N . VAL A 1 133 ? -11.469 2.504 22.300 1.00 94.19 133 VAL A N 1
ATOM 1003 C CA . VAL A 1 133 ? -10.821 2.164 23.577 1.00 94.19 133 VAL A CA 1
ATOM 1004 C C . VAL A 1 133 ? -11.087 3.243 24.628 1.00 94.19 133 VAL A C 1
ATOM 1006 O O . VAL A 1 133 ? -11.420 2.924 25.768 1.00 94.19 133 VAL A O 1
ATOM 1009 N N . ALA A 1 134 ? -10.989 4.524 24.260 1.00 93.00 134 ALA A N 1
ATOM 1010 C CA . ALA A 1 134 ? -11.285 5.625 25.175 1.00 93.00 134 ALA A CA 1
ATOM 1011 C C . ALA A 1 134 ? -12.754 5.622 25.635 1.00 93.00 134 ALA A C 1
ATOM 1013 O O . ALA A 1 134 ? -13.019 5.820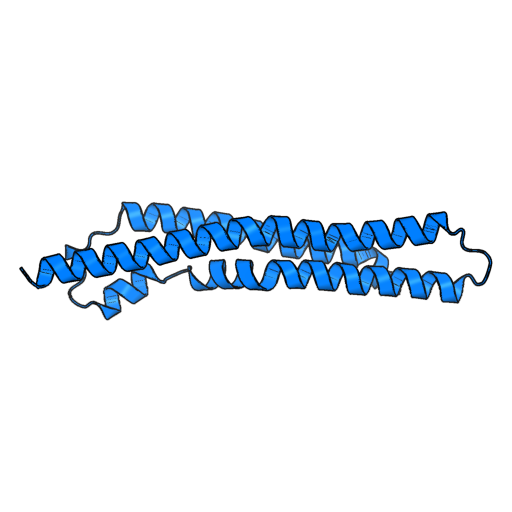 26.819 1.00 93.00 134 ALA A O 1
ATOM 1014 N N . ARG A 1 135 ? -13.704 5.345 24.728 1.00 91.81 135 ARG A N 1
ATOM 1015 C CA . ARG A 1 135 ? -15.134 5.213 25.066 1.00 91.81 135 ARG A CA 1
ATOM 1016 C C . ARG A 1 135 ? -15.394 4.060 26.030 1.00 91.81 135 ARG A C 1
ATOM 1018 O O . ARG A 1 135 ? -16.109 4.253 27.004 1.00 91.81 135 ARG A O 1
ATOM 1025 N N . TRP A 1 136 ? -14.790 2.899 25.785 1.00 93.38 136 TRP A N 1
ATOM 1026 C CA . TRP A 1 136 ? -14.906 1.746 26.680 1.00 93.38 136 TRP A CA 1
ATOM 1027 C C . TRP A 1 136 ? -14.373 2.067 28.084 1.00 93.38 136 TRP A C 1
ATOM 1029 O O . TRP A 1 136 ? -15.055 1.810 29.070 1.00 93.38 136 TRP A O 1
ATOM 1039 N N . ARG A 1 137 ? -13.208 2.728 28.188 1.00 90.00 137 ARG A N 1
ATOM 1040 C CA . ARG A 1 137 ? -12.642 3.148 29.486 1.00 90.00 137 ARG A CA 1
ATOM 1041 C C . ARG A 1 137 ? -13.545 4.136 30.222 1.00 90.00 137 ARG A C 1
ATOM 1043 O O . ARG A 1 137 ? -13.709 4.017 31.429 1.00 90.00 137 ARG A O 1
ATOM 1050 N N . GLY A 1 138 ? -14.131 5.091 29.499 1.00 89.38 138 GLY A N 1
ATOM 1051 C CA . GLY A 1 138 ? -15.080 6.048 30.069 1.00 89.38 138 GLY A CA 1
ATOM 1052 C C . GLY A 1 138 ? -16.354 5.388 30.601 1.00 89.38 138 GLY A C 1
ATOM 1053 O O . GLY A 1 138 ? -16.871 5.829 31.616 1.00 89.38 138 GLY A O 1
ATOM 1054 N N . ALA A 1 139 ? -16.823 4.315 29.958 1.00 86.44 139 ALA A N 1
ATOM 1055 C CA . ALA A 1 139 ? -17.995 3.561 30.399 1.00 86.44 139 ALA A CA 1
ATOM 1056 C C . ALA A 1 139 ? -17.726 2.645 31.608 1.00 86.44 139 ALA A C 1
ATOM 1058 O O . ALA A 1 139 ? -18.662 2.323 32.325 1.00 86.44 139 ALA A O 1
ATOM 1059 N N . GLN A 1 140 ? -16.476 2.220 31.836 1.00 80.94 140 GLN A N 1
ATOM 1060 C CA . GLN A 1 140 ? -16.102 1.425 33.017 1.00 80.94 140 GLN A CA 1
ATOM 1061 C C . GLN A 1 140 ? -15.709 2.265 34.240 1.00 80.94 140 GLN A C 1
ATOM 1063 O O . GLN A 1 140 ? -15.703 1.757 35.357 1.00 80.94 140 GLN A O 1
ATOM 1068 N N . GLY A 1 141 ? -15.312 3.522 34.027 1.00 68.56 141 GLY A N 1
ATOM 1069 C CA . GLY A 1 141 ? -14.903 4.449 35.087 1.00 68.56 141 GLY A CA 1
ATOM 1070 C C . GLY A 1 141 ? -16.018 5.358 35.620 1.00 68.56 141 GLY A C 1
ATOM 1071 O O . GLY A 1 141 ? -15.712 6.240 36.421 1.00 68.56 141 GLY A O 1
ATOM 1072 N N . ALA A 1 142 ? -17.258 5.181 35.154 1.00 52.66 142 ALA A N 1
ATOM 1073 C CA . ALA A 1 142 ? -18.470 5.872 35.604 1.00 52.66 142 ALA A CA 1
ATOM 1074 C C . ALA A 1 142 ? -19.411 4.872 36.285 1.00 52.66 142 ALA A C 1
ATOM 1076 O O . ALA A 1 142 ? -20.077 5.281 37.261 1.00 52.66 142 ALA A O 1
#

pLDDT: mean 90.97, std 7.72, range [52.66, 97.94]

Sequence (142 aa):
MDFLKEYLDILVFGILGVMSFLMIAYVMERMVFFSRVRLEEYGDVHTLRVALDNHLTIIGSIAANAPYIGLLGTVFGILITFHDLSQEGSGLSASVIMLGLAMALKATAAGLVVAVPATLAYNGLLRKVDVLVARWRGAQGA

Secondary structure (DSSP, 8-state):
-HHHHHHHHHHHHHHHHHHHHHHHHHHHHHHHHHHH--GGG-SSHHHHHHHHHTTHHHHHHHHHHHHHHHHHHHHHHHHHHHHHHHHHGGGS-HHHHHHHHHHHHHHHHHHHHHHHHHHHHHHHHHHHHHHHHHHHHHHH--

Radius of gyration: 22.14 Å; chains: 1; bounding box: 48×21×68 Å

Foldseek 3Di:
DVVCVVCLVVVLVVVLVVLLVLLVVLLVVLVVCLVPDDLVVDPDLVVLLVSLCPPLVSLVCLLVCLLVSLVVLLVSLLVVLV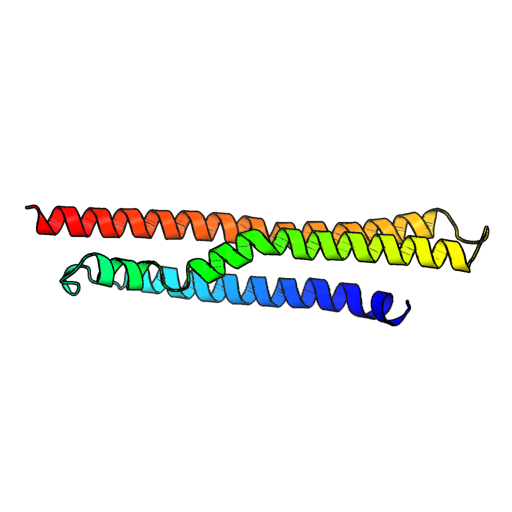VVCVVVDPPDDPVVSVVSNVSSNVSNVSSCVRNVVSVVSSVVSVVSSVVSSVVSVVVVVD